Protein 2CY2 (pdb70)

Foldseek 3Di:
DDKDWDDLVQLLLVLCQVLQQCCVQCVPPFDPVLSVPRDSVVRSVVVVVLVPDPPRFKTKMFGADPVGRGFKIWIKGFDPPPPDPLAGIETADIGGRPVCPPVCRRVNRVQVRLQVVLVVPRFKKYKAFPPRCPVVVVCVVVPWQWDAKDWDAHPNDITIITMTMDGSPPDDD

InterPro domains:
  IPR000182 GNAT domain [PF00583] (53-145)
  IPR000182 GNAT domain [PS51186] (2-171)
  IPR016181 Acyl-CoA N-acyltransferase [SSF55729] (2-171)
  IPR050832 Bacterial Acetyltransferase [PTHR43877] (2-145)

Sequence (173 aa):
VRIRRAGLEDLPGVARVLVDTWRATYRGVVPEAFLEGLSYEGQAERWAQRLKTPTWPGRLFVAESESGEVVGFAAFGPDRASGFPGYTAELWAIYVLPTWQRKGLGRALFHEGARLLQAEGYGRLVWVLKENPKGRGFYEHLGGVLLGEREIELGGAKLWEVAYGFDLGGHKW

Solvent-accessible surface area: 9160 Å² total

Secondary structure (DSSP, 8-state):
--EEE--GGGHHHHHHHHHHHHHHHSBTTB-HHHHHH--HHHHHHHHHHHHH-TT---EEEEEE-TTS-EEEEEEEEE--S-S-TT--EEEEEEEE-GGG-SSSHHHHHHHHHHHHHHHTT----EEEETT-HHHHHHHHHTT-EEEEEEEEEETTEEEEEEEEE---SS---

Structure (mmCIF, N/CA/C/O backbone):
data_2CY2
#
_entry.id   2CY2
#
_cell.length_a   65.398
_cell.length_b   65.398
_cell.length_c   124.389
_cell.angle_alpha   90.00
_cell.angle_beta   90.00
_cell.angle_gamma   120.00
#
_symmetry.space_group_name_H-M   'P 31 2 1'
#
loop_
_entity.id
_entity.type
_entity.pdbx_description
1 polymer 'probable acetyltransferase'
2 non-polymer 'ACETYL COENZYME *A'
3 water water
#
loop_
_atom_site.group_PDB
_atom_site.id
_atom_site.type_symbol
_atom_site.label_atom_id
_atom_site.label_alt_id
_atom_site.label_comp_id
_atom_site.label_asym_id
_atom_site.label_entity_id
_atom_site.label_seq_id
_atom_site.pdbx_PDB_ins_code
_atom_site.Cartn_x
_atom_site.Cartn_y
_atom_site.Cartn_z
_atom_site.occupancy
_atom_site.B_iso_or_equiv
_atom_site.auth_seq_id
_atom_site.auth_comp_id
_atom_site.auth_asym_id
_atom_site.auth_atom_id
_atom_site.pdbx_PDB_model_num
ATOM 1 N N . VAL A 1 1 ? 0.687 31.377 57.872 1.00 84.87 1 VAL A N 1
ATOM 2 C CA . VAL A 1 1 ? 1.858 30.805 57.147 1.00 80.80 1 VAL A CA 1
ATOM 3 C C . VAL A 1 1 ? 2.243 31.545 55.843 1.00 80.80 1 VAL A C 1
ATOM 4 O O . VAL A 1 1 ? 3.272 32.236 55.802 1.00 84.11 1 VAL A O 1
ATOM 8 N N . ARG A 1 2 ? 1.433 31.435 54.790 1.00 75.37 2 ARG A N 1
ATOM 9 C CA . ARG A 1 2 ? 1.781 32.104 53.536 1.00 64.07 2 ARG A CA 1
ATOM 10 C C . ARG A 1 2 ? 0.751 33.092 52.956 1.00 60.32 2 ARG A C 1
ATOM 11 O O . ARG A 1 2 ? -0.469 32.982 53.180 1.00 48.45 2 ARG A O 1
ATOM 19 N N . ILE A 1 3 ? 1.276 34.062 52.202 1.00 53.57 3 ILE A N 1
ATOM 20 C CA . ILE A 1 3 ? 0.479 35.114 51.577 1.00 50.24 3 ILE A CA 1
ATOM 21 C C . ILE A 1 3 ? 0.408 34.939 50.057 1.00 49.36 3 ILE A C 1
ATOM 22 O O . ILE A 1 3 ? 1.402 34.596 49.421 1.00 47.83 3 ILE A O 1
ATOM 27 N N . ARG A 1 4 ? -0.779 35.144 49.485 1.00 42.56 4 ARG A N 1
ATOM 28 C CA . ARG A 1 4 ? -0.954 35.021 48.047 1.00 42.47 4 ARG A CA 1
ATOM 29 C C . ARG A 1 4 ? -2.128 35.866 47.560 1.00 46.10 4 ARG A C 1
ATOM 30 O O . ARG A 1 4 ? -2.915 36.355 48.371 1.00 46.68 4 ARG A O 1
ATOM 38 N N . ARG A 1 5 ? -2.242 36.058 46.246 1.00 40.92 5 ARG A N 1
ATOM 39 C CA . ARG A 1 5 ? -3.376 36.818 45.702 1.00 41.61 5 ARG A CA 1
ATOM 40 C C . ARG A 1 5 ? -4.625 35.964 45.878 1.00 41.05 5 ARG A C 1
ATOM 41 O O . ARG A 1 5 ? -4.563 34.733 45.791 1.00 44.44 5 ARG A O 1
ATOM 49 N N . ALA A 1 6 ? -5.764 36.604 46.106 1.00 38.72 6 ALA A N 1
ATOM 50 C CA . ALA A 1 6 ? -7.015 35.880 46.305 1.00 38.58 6 ALA A CA 1
ATOM 51 C C . ALA A 1 6 ? -7.627 35.386 45.009 1.00 47.61 6 ALA A C 1
ATOM 52 O O . ALA A 1 6 ? -7.382 35.955 43.951 1.00 48.34 6 ALA A O 1
ATOM 54 N N . GLY A 1 7 ? -8.425 34.323 45.099 1.00 46.90 7 GLY A N 1
ATOM 55 C CA . GLY A 1 7 ? -9.124 33.802 43.934 1.00 44.53 7 GLY A CA 1
ATOM 56 C C . GLY A 1 7 ? -10.593 33.878 44.325 1.00 49.92 7 GLY A C 1
ATOM 57 O O . GLY A 1 7 ? -10.906 34.209 45.476 1.00 47.51 7 GLY A O 1
ATOM 58 N N . LEU A 1 8 ? -11.499 33.573 43.405 1.00 45.15 8 LEU A N 1
ATOM 59 C CA . LEU A 1 8 ? -12.929 33.612 43.714 1.00 47.15 8 LEU A CA 1
ATOM 60 C C . LEU A 1 8 ? -13.350 32.577 44.769 1.00 46.81 8 LEU A C 1
ATOM 61 O O . LEU A 1 8 ? -14.308 32.790 45.501 1.00 45.48 8 LEU A O 1
ATOM 66 N N . GLU A 1 9 ? -12.642 31.455 44.836 1.00 50.25 9 GLU A N 1
ATOM 67 C CA . GLU A 1 9 ? -12.986 30.415 45.803 1.00 52.62 9 GLU A CA 1
ATOM 68 C C . GLU A 1 9 ? -12.633 30.853 47.208 1.00 51.09 9 GLU A C 1
ATOM 69 O O . GLU A 1 9 ? -13.211 30.345 48.160 1.00 49.80 9 GLU A O 1
ATOM 75 N N . ASP A 1 10 ? -11.674 31.777 47.330 1.00 43.95 10 ASP A N 1
ATOM 76 C CA . ASP A 1 10 ? -11.248 32.298 48.631 1.00 44.60 10 ASP A CA 1
ATOM 77 C C . ASP A 1 10 ? -12.231 33.295 49.233 1.00 43.14 10 ASP A C 1
ATOM 78 O O . ASP A 1 10 ? -12.196 33.532 50.435 1.00 45.51 10 ASP A O 1
ATOM 83 N N . LEU A 1 11 ? -13.111 33.879 48.424 1.00 41.20 11 LEU A N 1
ATOM 84 C CA . LEU A 1 11 ? -14.011 34.919 48.944 1.00 41.12 11 LEU A CA 1
ATOM 85 C C . LEU A 1 11 ? -14.944 34.609 50.110 1.00 43.24 11 LEU A C 1
ATOM 86 O O . LEU A 1 11 ? -15.108 35.452 51.005 1.00 44.94 11 LEU A O 1
ATOM 91 N N . PRO A 1 12 ? -15.608 33.433 50.111 1.00 43.84 12 PRO A N 1
ATOM 92 C CA . PRO A 1 12 ? -16.482 33.146 51.262 1.00 39.84 12 PRO A CA 1
ATOM 93 C C . PRO A 1 12 ? -15.639 33.233 52.562 1.00 38.99 12 PRO A C 1
ATOM 94 O O . PRO A 1 12 ? -16.095 33.766 53.576 1.00 38.35 12 PRO A O 1
ATOM 98 N N . GLY A 1 13 ? -14.410 32.709 52.506 1.00 34.19 13 GLY A N 1
ATOM 99 C CA . GLY A 1 13 ? -13.519 32.751 53.653 1.00 37.67 13 GLY A CA 1
ATOM 100 C C . GLY A 1 13 ? -13.090 34.176 53.963 1.00 40.69 13 GLY A C 1
ATOM 101 O O . GLY A 1 13 ? -12.994 34.545 55.137 1.00 41.36 13 GLY A O 1
ATOM 102 N N . VAL A 1 14 ? -12.834 34.970 52.915 1.00 37.92 14 VAL A N 1
ATOM 103 C CA . VAL A 1 14 ? -12.456 36.371 53.068 1.00 36.32 14 VAL A CA 1
ATOM 104 C C . VAL A 1 14 ? -13.609 37.098 53.760 1.00 37.80 14 VAL A C 1
ATOM 105 O O . VAL A 1 14 ? -13.397 37.905 54.679 1.00 36.76 14 VAL A O 1
ATOM 109 N N . ALA A 1 15 ? -14.836 36.805 53.332 1.00 36.87 15 ALA A N 1
ATOM 110 C CA . ALA A 1 15 ? -15.996 37.455 53.936 1.00 35.18 15 ALA A CA 1
ATOM 111 C C . ALA A 1 15 ? -16.126 37.110 55.418 1.00 37.98 15 ALA A C 1
ATOM 112 O O . ALA A 1 15 ? -16.509 37.974 56.220 1.00 36.26 15 ALA A O 1
ATOM 114 N N . ARG A 1 16 ? -15.795 35.872 55.813 1.00 31.76 16 ARG A N 1
ATOM 115 C CA . ARG A 1 16 ? -15.921 35.533 57.231 1.00 32.95 16 ARG A CA 1
ATOM 116 C C . ARG A 1 16 ? -14.838 36.248 58.049 1.00 34.10 16 ARG A C 1
ATOM 117 O O . ARG A 1 16 ? -15.103 36.759 59.155 1.00 32.34 16 ARG A O 1
ATOM 125 N N . VAL A 1 17 ? -13.623 36.289 57.504 1.00 33.78 17 VAL A N 1
ATOM 126 C CA . VAL A 1 17 ? -12.512 36.958 58.212 1.00 36.97 17 VAL A CA 1
ATOM 127 C C . VAL A 1 17 ? -12.946 38.415 58.433 1.00 35.06 17 VAL A C 1
ATOM 128 O O . VAL A 1 17 ? -12.818 38.972 59.538 1.00 38.56 17 VAL A O 1
ATOM 132 N N . LEU A 1 18 ? -13.479 39.025 57.381 1.00 36.81 18 LEU A N 1
ATOM 133 C CA . LEU A 1 18 ? -13.925 40.409 57.460 1.00 39.31 18 LEU A CA 1
ATOM 134 C C . LEU A 1 18 ? -15.001 40.616 58.538 1.00 40.00 18 LEU A C 1
ATOM 135 O O . LEU A 1 18 ? -14.828 41.400 59.496 1.00 34.55 18 LEU A O 1
ATOM 140 N N . VAL A 1 19 ? -16.122 39.909 58.391 1.00 36.59 19 VAL A N 1
ATOM 141 C CA . VAL A 1 19 ? -17.200 40.105 59.340 1.00 36.41 19 VAL A CA 1
ATOM 142 C C . VAL A 1 19 ? -16.789 39.733 60.772 1.00 33.87 19 VAL A C 1
ATOM 143 O O . VAL A 1 19 ? -17.051 40.485 61.716 1.00 32.27 19 VAL A O 1
ATOM 147 N N . ASP A 1 20 ? -16.132 38.585 60.946 1.00 35.55 20 ASP A N 1
ATOM 148 C CA . ASP A 1 20 ? -15.791 38.193 62.296 1.00 35.48 20 ASP A CA 1
ATOM 149 C C . ASP A 1 20 ? -14.804 39.154 62.943 1.00 38.05 20 ASP A C 1
ATOM 150 O O . ASP A 1 20 ? -14.932 39.467 64.130 1.00 38.42 20 ASP A O 1
ATOM 155 N N . THR A 1 21 ? -13.831 39.642 62.177 1.00 36.78 21 THR A N 1
ATOM 156 C CA . THR A 1 21 ? -12.843 40.544 62.784 1.00 36.57 21 THR A CA 1
ATOM 157 C C . THR A 1 21 ? -13.457 41.917 63.049 1.00 36.32 21 THR A C 1
ATOM 158 O O . THR A 1 21 ? -13.128 42.566 64.051 1.00 39.03 21 THR A O 1
ATOM 162 N N . TRP A 1 22 ? -14.358 42.368 62.177 1.00 39.92 22 TRP A N 1
ATOM 163 C CA . TRP A 1 22 ? -15.051 43.652 62.400 1.00 37.63 22 TRP A CA 1
ATOM 164 C C . TRP A 1 22 ? -15.797 43.567 63.749 1.00 42.23 22 TRP A C 1
ATOM 165 O O . TRP A 1 22 ? -15.745 44.475 64.617 1.00 38.25 22 TRP A O 1
ATOM 176 N N . ARG A 1 23 ? -16.507 42.456 63.911 1.00 39.56 23 ARG A N 1
ATOM 177 C CA . ARG A 1 23 ? -17.292 42.219 65.118 1.00 41.89 23 ARG A CA 1
ATOM 178 C C . ARG A 1 23 ? -16.416 42.136 66.354 1.00 42.83 23 ARG A C 1
ATOM 179 O O . ARG A 1 23 ? -16.782 42.643 67.415 1.00 42.88 23 ARG A O 1
ATOM 187 N N . ALA A 1 24 ? -15.265 41.481 66.236 1.00 37.54 24 ALA A N 1
ATOM 188 C CA . ALA A 1 24 ? -14.397 41.374 67.387 1.00 39.72 24 ALA A CA 1
ATOM 189 C C . ALA A 1 24 ? -13.681 42.701 67.667 1.00 40.77 24 ALA A C 1
ATOM 190 O O . ALA A 1 24 ? -13.510 43.083 68.818 1.00 45.47 24 ALA A O 1
ATOM 192 N N . THR A 1 25 ? -13.279 43.415 66.624 1.00 41.01 25 THR A N 1
ATOM 193 C CA . THR A 1 25 ? -12.520 44.645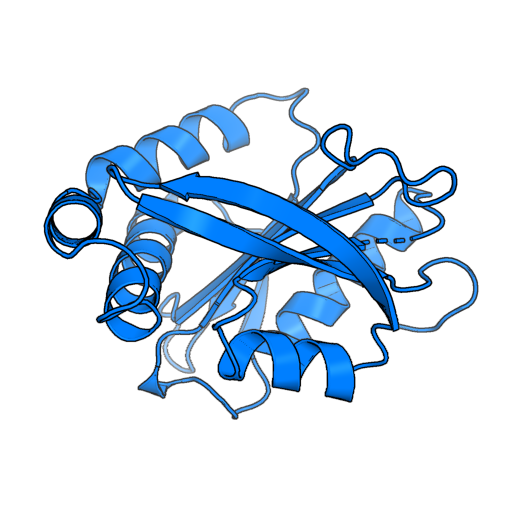 66.834 1.00 41.86 25 THR A CA 1
ATOM 194 C C . THR A 1 25 ? -13.320 45.877 67.186 1.00 44.96 25 THR A C 1
ATOM 195 O O . THR A 1 25 ? -12.867 46.678 67.998 1.00 43.39 25 THR A O 1
ATOM 199 N N . TYR A 1 26 ? -14.497 46.040 66.589 1.00 43.04 26 TYR A N 1
ATOM 200 C CA . TYR A 1 26 ? -15.247 47.261 66.824 1.00 46.97 26 TYR A CA 1
ATOM 201 C C . TYR A 1 26 ? -16.341 47.245 67.877 1.00 45.55 26 TYR A C 1
ATOM 202 O O . TYR A 1 26 ? -17.155 48.162 67.944 1.00 42.57 26 TYR A O 1
ATOM 211 N N . ARG A 1 27 ? -16.353 46.199 68.691 1.00 48.83 27 ARG A N 1
ATOM 212 C CA . ARG A 1 27 ? -17.321 46.090 69.774 1.00 57.19 27 ARG A CA 1
ATOM 213 C C . ARG A 1 27 ? -17.308 47.375 70.591 1.00 54.69 27 ARG A C 1
ATOM 214 O O . ARG A 1 27 ? -16.259 47.808 71.057 1.00 53.21 27 ARG A O 1
ATOM 222 N N . GLY A 1 28 ? -18.473 47.980 70.764 1.00 56.17 28 GLY A N 1
ATOM 223 C CA . GLY A 1 28 ? -18.557 49.187 71.558 1.00 55.45 28 GLY A CA 1
ATOM 224 C C . GLY A 1 28 ? -17.968 50.428 70.940 1.00 56.05 28 GLY A C 1
ATOM 225 O O . GLY A 1 28 ? -17.771 51.428 71.626 1.00 60.36 28 GLY A O 1
ATOM 226 N N . VAL A 1 29 ? -17.672 50.378 69.652 1.00 53.86 29 VAL A N 1
ATOM 227 C CA . VAL A 1 29 ? -17.126 51.540 68.958 1.00 53.16 29 VAL A CA 1
ATOM 228 C C . VAL A 1 29 ? -18.084 51.809 67.797 1.00 53.28 29 VAL A C 1
ATOM 229 O O . VAL A 1 29 ? -18.505 52.937 67.548 1.00 55.42 29 VAL A O 1
ATOM 233 N N . VAL A 1 30 ? -18.413 50.744 67.086 1.00 50.50 30 VAL A N 1
ATOM 234 C CA . VAL A 1 30 ? -19.338 50.801 65.968 1.00 51.84 30 VAL A CA 1
ATOM 235 C C . VAL A 1 30 ? -20.628 50.203 66.556 1.00 54.65 30 VAL A C 1
ATOM 236 O O . VAL A 1 30 ? -20.581 49.235 67.319 1.00 52.91 30 VAL A O 1
ATOM 240 N N . PRO A 1 31 ? -21.788 50.785 66.232 1.00 57.49 31 PRO A N 1
ATOM 241 C CA . PRO A 1 31 ? -23.075 50.291 66.745 1.00 58.43 31 PRO A CA 1
ATOM 242 C C . PRO A 1 31 ? -23.280 48.782 66.604 1.00 58.39 31 PRO A C 1
ATOM 243 O O . PRO A 1 31 ? -22.982 48.204 65.551 1.00 57.66 31 PRO A O 1
ATOM 247 N N . GLU A 1 32 ? -23.782 48.148 67.666 1.00 58.89 32 GLU A N 1
ATOM 248 C CA . GLU A 1 32 ? -24.038 46.703 67.654 1.00 65.28 32 GLU A CA 1
ATOM 249 C C . GLU A 1 32 ? -24.965 46.336 66.501 1.00 65.43 32 GLU A C 1
ATOM 250 O O . GLU A 1 32 ? -24.771 45.320 65.831 1.00 63.07 32 GLU A O 1
ATOM 256 N N . ALA A 1 33 ? -25.988 47.165 66.295 1.00 67.18 33 ALA A N 1
ATOM 257 C CA . ALA A 1 33 ? -26.949 46.960 65.221 1.00 66.45 33 ALA A CA 1
ATOM 258 C C . ALA A 1 33 ? -26.188 46.748 63.910 1.00 66.29 33 ALA A C 1
ATOM 259 O O . ALA A 1 33 ? -26.357 45.720 63.232 1.00 62.55 33 ALA A O 1
ATOM 261 N N . PHE A 1 34 ? -25.344 47.725 63.572 1.00 63.43 34 PHE A N 1
ATOM 262 C CA . PHE A 1 34 ? -24.547 47.672 62.356 1.00 58.59 34 PHE A CA 1
ATOM 263 C C . PHE A 1 34 ? -23.695 46.401 62.300 1.00 56.38 34 PHE A C 1
ATOM 264 O O . PHE A 1 34 ? -23.685 45.695 61.290 1.00 54.21 34 PHE A O 1
ATOM 272 N N . LEU A 1 35 ? -22.987 46.099 63.382 1.00 53.09 35 LEU A N 1
ATOM 273 C CA . LEU A 1 35 ? -22.143 44.910 63.396 1.00 58.04 35 LEU A CA 1
ATOM 274 C C . LEU A 1 35 ? -22.944 43.625 63.205 1.00 59.07 35 LEU A C 1
ATOM 275 O O . LEU A 1 35 ? -22.494 42.700 62.513 1.00 58.47 35 LEU A O 1
ATOM 280 N N . GLU A 1 36 ? -24.120 43.558 63.828 1.00 63.52 36 GLU A N 1
ATOM 281 C CA . GLU A 1 36 ? -24.972 42.374 63.695 1.00 65.57 36 GLU A CA 1
ATOM 282 C C . GLU A 1 36 ? -25.450 42.298 62.245 1.00 63.21 36 GLU A C 1
ATOM 283 O O . GLU A 1 36 ? -25.619 41.208 61.695 1.00 63.25 36 GLU A O 1
ATOM 289 N N . GLY A 1 37 ? -25.636 43.467 61.632 1.00 62.38 37 GLY A N 1
ATOM 290 C CA . GLY A 1 37 ? -26.086 43.542 60.253 1.00 63.16 37 GLY A CA 1
ATOM 291 C C . GLY A 1 37 ? -25.145 43.001 59.180 1.00 68.87 37 GLY A C 1
ATOM 292 O O . GLY A 1 37 ? -25.602 42.461 58.167 1.00 67.64 37 GLY A O 1
ATOM 293 N N . LEU A 1 38 ? -23.834 43.141 59.374 1.00 67.11 38 LEU A N 1
ATOM 294 C CA . LEU A 1 38 ? -22.871 42.656 58.383 1.00 61.25 38 LEU A CA 1
ATOM 295 C C . LEU A 1 38 ? -23.307 41.278 57.903 1.00 59.63 38 LEU A C 1
ATOM 296 O O . LEU A 1 38 ? -23.842 40.492 58.693 1.00 57.74 38 LEU A O 1
ATOM 301 N N . SER A 1 39 ? -23.083 40.995 56.616 1.00 53.85 39 SER A N 1
ATOM 302 C CA . SER A 1 39 ? -23.465 39.712 56.019 1.00 49.10 39 SER A CA 1
ATOM 303 C C . SER A 1 39 ? -22.318 38.946 55.358 1.00 48.55 39 SER A C 1
ATOM 304 O O . SER A 1 39 ? -21.606 39.514 54.531 1.00 45.02 39 SER A O 1
ATOM 307 N N . TYR A 1 40 ? -22.155 37.656 55.687 1.00 45.08 40 TYR A N 1
ATOM 308 C CA . TYR A 1 40 ? -21.082 36.869 55.075 1.00 48.34 40 TYR A CA 1
ATOM 309 C C . TYR A 1 40 ? -21.322 36.823 53.566 1.00 53.14 40 TYR A C 1
ATOM 310 O O . TYR A 1 40 ? -20.396 37.008 52.766 1.00 47.05 40 TYR A O 1
ATOM 319 N N . GLU A 1 41 ? -22.575 36.551 53.190 1.00 54.78 41 GLU A N 1
ATOM 320 C CA . GLU A 1 41 ? -22.963 36.445 51.783 1.00 55.67 41 GLU A CA 1
ATOM 321 C C . GLU A 1 41 ? -22.879 37.763 51.061 1.00 45.84 41 GLU A C 1
ATOM 322 O O . GLU A 1 41 ? -22.359 37.839 49.945 1.00 48.99 41 GLU A O 1
ATOM 328 N N . GLY A 1 42 ? -23.409 38.799 51.686 1.00 43.08 42 GLY A N 1
ATOM 329 C CA . GLY A 1 42 ? -23.339 40.106 51.061 1.00 44.19 42 GLY A CA 1
ATOM 330 C C . GLY A 1 42 ? -21.887 40.468 50.764 1.00 49.40 42 GLY A C 1
ATOM 331 O O . GLY A 1 42 ? -21.526 40.808 49.623 1.00 46.69 42 GLY A O 1
ATOM 332 N N . GLN A 1 43 ? -21.040 40.364 51.788 1.00 48.15 43 GLN A N 1
ATOM 333 C CA . GLN A 1 43 ? -19.630 40.690 51.628 1.00 47.26 43 GLN A CA 1
ATOM 334 C C . GLN A 1 43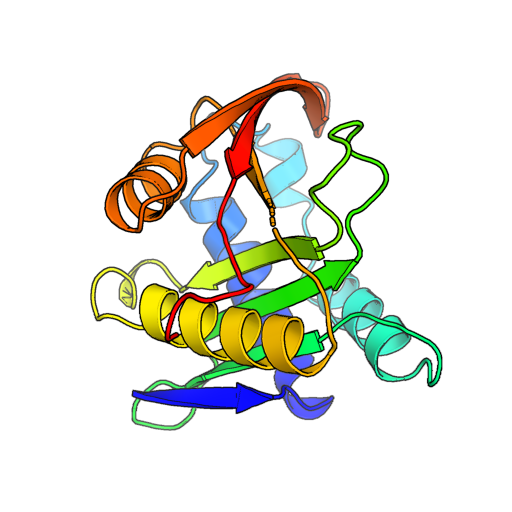 ? -18.954 39.867 50.544 1.00 48.08 43 GLN A C 1
ATOM 335 O O . GLN A 1 43 ? -18.219 40.404 49.702 1.00 48.29 43 GLN A O 1
ATOM 341 N N . ALA A 1 44 ? -19.198 38.563 50.544 1.00 45.19 44 ALA A N 1
ATOM 342 C CA . ALA A 1 44 ? -18.565 37.723 49.550 1.00 44.94 44 ALA A CA 1
ATOM 343 C C . ALA A 1 44 ? -18.982 38.125 48.137 1.00 52.49 44 ALA A C 1
ATOM 344 O O . ALA A 1 44 ? -18.166 38.088 47.214 1.00 53.71 44 ALA A O 1
ATOM 346 N N . GLU A 1 45 ? -20.242 38.513 47.968 1.00 51.44 45 GLU A N 1
ATOM 347 C CA . GLU A 1 45 ? -20.717 38.908 46.646 1.00 56.85 45 GLU A CA 1
ATOM 348 C C . GLU A 1 45 ? -20.083 40.224 46.169 1.00 54.53 45 GLU A C 1
ATOM 349 O O . GLU A 1 45 ? -19.691 40.350 44.998 1.00 54.61 45 GLU A O 1
ATOM 355 N N . ARG A 1 46 ? -19.972 41.197 47.069 1.00 51.20 46 ARG A N 1
ATOM 356 C CA . ARG A 1 46 ? -19.378 42.482 46.714 1.00 51.15 46 ARG A CA 1
ATOM 357 C C . ARG A 1 46 ? -17.941 42.306 46.225 1.00 46.27 46 ARG A C 1
ATOM 358 O O . ARG A 1 46 ? -17.550 42.841 45.198 1.00 46.11 46 ARG A O 1
ATOM 366 N N . TRP A 1 47 ? -17.149 41.543 46.952 1.00 41.89 47 TRP A N 1
ATOM 367 C CA . TRP A 1 47 ? -15.775 41.331 46.523 1.00 43.78 47 TRP A CA 1
ATOM 368 C C . TRP A 1 47 ? -15.755 40.580 45.204 1.00 46.92 47 TRP A C 1
ATOM 369 O O . TRP A 1 47 ? -14.928 40.873 44.328 1.00 47.05 47 TRP A O 1
ATOM 380 N N . ALA A 1 48 ? -16.674 39.624 45.058 1.00 45.14 48 ALA A N 1
ATOM 381 C CA . ALA A 1 48 ? -16.770 38.812 43.835 1.00 44.80 48 ALA A CA 1
ATOM 382 C C . ALA A 1 48 ? -17.030 39.666 42.595 1.00 37.81 48 ALA A C 1
ATOM 383 O O . ALA A 1 48 ? -16.417 39.469 41.542 1.00 41.25 48 ALA A O 1
ATOM 385 N N . GLN A 1 49 ? -17.939 40.617 42.707 1.00 43.53 49 GLN A N 1
ATOM 386 C CA . GLN A 1 49 ? -18.210 41.464 41.555 1.00 47.21 49 GLN A CA 1
ATOM 387 C C . GLN A 1 49 ? -16.906 42.193 41.169 1.00 45.52 49 GLN A C 1
ATOM 388 O O . GLN A 1 49 ? -16.532 42.240 39.993 1.00 45.63 49 GLN A O 1
ATOM 394 N N . ARG A 1 50 ? -16.206 42.741 42.168 1.00 45.39 50 ARG A N 1
ATOM 395 C CA . ARG A 1 50 ? -14.952 43.472 41.941 1.00 43.81 50 ARG A CA 1
ATOM 396 C C . ARG A 1 50 ? -13.897 42.592 41.279 1.00 41.29 50 ARG A C 1
ATOM 397 O O . ARG A 1 50 ? -13.285 42.979 40.276 1.00 36.75 50 ARG A O 1
ATOM 405 N N . LEU A 1 51 ? -13.695 41.399 41.829 1.00 39.47 51 LEU A N 1
ATOM 406 C CA . LEU A 1 51 ? -12.684 40.500 41.275 1.00 45.00 51 LEU A CA 1
ATOM 407 C C . LEU A 1 51 ? -12.961 40.152 39.815 1.00 47.71 51 LEU A C 1
ATOM 408 O O . LEU A 1 51 ? -12.034 39.944 39.018 1.00 46.23 51 LEU A O 1
ATOM 413 N N . LYS A 1 52 ? -14.245 40.087 39.480 1.00 47.41 52 LYS A N 1
ATOM 414 C CA . LYS A 1 52 ? -14.677 39.719 38.137 1.00 50.53 52 LYS A CA 1
ATOM 415 C C . LYS A 1 52 ? -14.626 40.871 37.146 1.00 52.11 52 LYS A C 1
ATOM 416 O O . LYS A 1 52 ? -14.779 40.657 35.950 1.00 55.72 52 LYS A O 1
ATOM 422 N N . THR A 1 53 ? -14.441 42.090 37.650 1.00 51.05 53 THR A N 1
ATOM 423 C CA . THR A 1 53 ? -14.361 43.283 36.806 1.00 45.53 53 THR A CA 1
ATOM 424 C C . THR A 1 53 ? -12.912 43.489 36.360 1.00 45.80 53 THR A C 1
ATOM 425 O O . THR A 1 53 ? -12.044 43.877 37.152 1.00 42.80 53 THR A O 1
ATOM 429 N N . PRO A 1 54 ? -12.633 43.228 35.075 1.00 47.88 54 PRO A N 1
ATOM 430 C CA . PRO A 1 54 ? -11.312 43.340 34.435 1.00 44.29 54 PRO A CA 1
ATOM 431 C C . PRO A 1 54 ? -10.615 44.687 34.634 1.00 42.81 54 PRO A C 1
ATOM 432 O O . PRO A 1 54 ? -9.398 44.745 34.770 1.00 44.92 54 PRO A O 1
ATOM 436 N N . THR A 1 55 ? -11.384 45.767 34.657 1.00 40.13 55 THR A N 1
ATOM 437 C CA . THR A 1 55 ? -10.793 47.075 34.836 1.00 43.41 55 THR A CA 1
ATOM 438 C C . THR A 1 55 ? -10.686 47.527 36.304 1.00 41.99 55 THR A C 1
ATOM 439 O O . THR A 1 55 ? -10.284 48.668 36.550 1.00 40.94 55 THR A O 1
ATOM 443 N N . TRP A 1 56 ? -11.060 46.668 37.257 1.00 34.58 56 TRP A N 1
ATOM 444 C CA . TRP A 1 56 ? -10.997 47.008 38.695 1.00 40.83 56 TRP A CA 1
ATOM 445 C C . TRP A 1 56 ? -9.543 47.156 39.124 1.00 38.53 56 TRP A C 1
ATOM 446 O O . TRP A 1 56 ? -8.762 46.216 39.002 1.00 34.54 56 TRP A O 1
ATOM 457 N N . PRO A 1 57 ? -9.172 48.332 39.645 1.00 38.18 57 PRO A N 1
ATOM 458 C CA . PRO A 1 57 ? -7.769 48.534 40.063 1.00 38.71 57 PRO A CA 1
ATOM 459 C C . PRO A 1 57 ? -7.391 47.969 41.442 1.00 37.67 57 PRO A C 1
ATOM 460 O O . PRO A 1 57 ? -6.257 48.129 41.868 1.00 37.47 57 PRO A O 1
ATOM 464 N N . GLY A 1 58 ? -8.343 47.327 42.132 1.00 37.03 58 GLY A N 1
ATOM 465 C CA . GLY A 1 58 ? -8.069 46.748 43.436 1.00 33.29 58 GLY A CA 1
ATOM 466 C C . GLY A 1 58 ? -7.204 45.500 43.325 1.00 41.22 58 GLY A C 1
ATOM 467 O O . GLY A 1 58 ? -7.197 44.834 42.280 1.00 36.96 58 GLY A O 1
ATOM 468 N N . ARG A 1 59 ? -6.460 45.195 44.394 1.00 38.65 59 ARG A N 1
ATOM 469 C CA . ARG A 1 59 ? -5.590 44.013 44.450 1.00 38.34 59 ARG A CA 1
ATOM 470 C C . ARG A 1 59 ? -5.883 43.306 45.774 1.00 38.70 59 ARG A C 1
ATOM 471 O O . ARG A 1 59 ? -5.798 43.914 46.849 1.00 33.94 59 ARG A O 1
ATOM 479 N N . LEU A 1 60 ? -6.212 42.017 45.689 1.00 38.93 60 LEU A N 1
ATOM 480 C CA . LEU A 1 60 ? -6.578 41.208 46.856 1.00 41.55 60 LEU A CA 1
ATOM 481 C C . LEU A 1 60 ? -5.575 40.142 47.253 1.00 37.48 60 LEU A C 1
ATOM 482 O O . LEU A 1 60 ? -5.075 39.382 46.417 1.00 43.09 60 LEU A O 1
ATOM 487 N N . PHE A 1 61 ? -5.313 40.073 48.546 1.00 38.44 61 PHE A N 1
ATOM 488 C CA . PHE A 1 61 ? -4.393 39.097 49.092 1.00 37.17 61 PHE A CA 1
ATOM 489 C C . PHE A 1 61 ? -5.058 38.355 50.265 1.00 41.43 61 PHE A C 1
ATOM 490 O O . PHE A 1 61 ? -5.941 38.908 50.953 1.00 32.01 61 PHE A O 1
ATOM 498 N N . VAL A 1 62 ? -4.665 37.095 50.472 1.00 36.91 62 VAL A N 1
ATOM 499 C CA . VAL A 1 62 ? -5.164 36.338 51.622 1.00 35.55 62 VAL A CA 1
ATOM 500 C C . VAL A 1 62 ? -3.964 35.738 52.294 1.00 38.21 62 VAL A C 1
ATOM 501 O O . VAL A 1 62 ? -2.904 35.574 51.668 1.00 33.62 62 VAL A O 1
ATOM 505 N N . ALA A 1 63 ? -4.122 35.478 53.591 1.00 39.62 63 ALA A N 1
ATOM 506 C CA . ALA A 1 63 ? -3.093 34.843 54.396 1.00 39.42 63 ALA A CA 1
ATOM 507 C C . ALA A 1 63 ? -3.681 33.483 54.789 1.00 38.57 63 ALA A C 1
ATOM 508 O O . ALA A 1 63 ? -4.830 33.392 55.247 1.00 34.22 63 ALA A O 1
ATOM 510 N N . GLU A 1 64 ? -2.888 32.437 54.598 1.00 39.52 64 GLU A N 1
ATOM 511 C CA . GLU A 1 64 ? -3.301 31.075 54.934 1.00 43.44 64 GLU A CA 1
ATOM 512 C C . GLU A 1 64 ? -2.800 30.587 56.287 1.00 43.37 64 GLU A C 1
ATOM 513 O O . GLU A 1 64 ? -1.708 30.958 56.737 1.00 44.50 64 GLU A O 1
ATOM 519 N N . SER A 1 65 ? -3.591 29.740 56.936 1.00 39.81 65 SER A N 1
ATOM 520 C CA . SER A 1 65 ? -3.128 29.132 58.172 1.00 36.77 65 SER A CA 1
ATOM 521 C C . SER A 1 65 ? -2.225 27.994 57.668 1.00 39.43 65 SER A C 1
ATOM 522 O O . SER A 1 65 ? -2.092 27.754 56.443 1.00 37.11 65 SER A O 1
ATOM 525 N N . GLU A 1 66 ? -1.630 27.270 58.606 1.00 42.33 66 GLU A N 1
ATOM 526 C CA . GLU A 1 66 ? -0.760 26.160 58.240 1.00 46.48 66 GLU A CA 1
ATOM 527 C C . GLU A 1 66 ? -1.506 25.130 57.379 1.00 47.95 66 GLU A C 1
ATOM 528 O O . GLU A 1 66 ? -0.953 24.635 56.403 1.00 46.42 66 GLU A O 1
ATOM 534 N N . SER A 1 67 ? -2.764 24.829 57.724 1.00 42.54 67 SER A N 1
ATOM 535 C CA . SER A 1 67 ? -3.550 23.852 56.964 1.00 43.50 67 SER A CA 1
ATOM 536 C C . SER A 1 67 ? -4.173 24.418 55.672 1.00 44.02 67 SER A C 1
ATOM 537 O O . SER A 1 67 ? -4.719 23.653 54.863 1.00 42.04 67 SER A O 1
ATOM 540 N N . GLY A 1 68 ? -4.126 25.743 55.482 1.00 39.97 68 GLY A N 1
ATOM 541 C CA . GLY A 1 68 ? -4.665 26.317 54.257 1.00 36.51 68 GLY A CA 1
ATOM 542 C C . GLY A 1 68 ? -5.931 27.158 54.369 1.00 40.94 68 GLY A C 1
ATOM 543 O O . GLY A 1 68 ? -6.425 27.673 53.364 1.00 41.17 68 GLY A O 1
ATOM 544 N N . GLU A 1 69 ? -6.481 27.295 55.569 1.00 37.01 69 GLU A N 1
ATOM 545 C CA . GLU A 1 69 ? -7.674 28.106 55.746 1.00 35.46 69 GLU A CA 1
ATOM 546 C C . GLU A 1 69 ? -7.256 29.574 55.536 1.00 36.90 69 GLU A C 1
ATOM 547 O O . GLU A 1 69 ? -6.094 29.952 55.784 1.00 35.25 69 GLU A O 1
ATOM 553 N N . VAL A 1 70 ? -8.213 30.381 55.093 1.00 35.28 70 VAL A N 1
ATOM 554 C CA . VAL A 1 70 ? -8.013 31.811 54.893 1.00 35.92 70 VAL A CA 1
ATOM 555 C C . VAL A 1 70 ? -8.268 32.409 56.256 1.00 33.45 70 VAL A C 1
ATOM 556 O O . VAL A 1 70 ? -9.411 32.407 56.737 1.00 37.50 70 VAL A O 1
ATOM 560 N N . VAL A 1 71 ? -7.228 32.945 56.885 1.00 35.76 71 VAL A N 1
ATOM 561 C CA . VAL A 1 71 ? -7.407 33.534 58.215 1.00 35.73 71 VAL A CA 1
ATOM 562 C C . VAL A 1 71 ? -7.039 35.032 58.253 1.00 38.42 71 VAL A C 1
ATOM 563 O O . VAL A 1 71 ? -7.052 35.673 59.317 1.00 38.06 71 VAL A O 1
ATOM 567 N N . GLY A 1 72 ? -6.708 35.568 57.074 1.00 37.81 72 GLY A N 1
ATOM 568 C CA . GLY A 1 72 ? -6.379 36.973 56.947 1.00 31.84 72 GLY A CA 1
ATOM 569 C C . GLY A 1 72 ? -6.524 37.469 55.509 1.00 32.34 72 GLY A C 1
ATOM 570 O O . GLY A 1 72 ? -6.459 36.711 54.547 1.00 34.14 72 GLY A O 1
ATOM 571 N N . PHE A 1 73 ? -6.751 38.758 55.334 1.00 35.34 73 PHE A N 1
ATOM 572 C CA . PHE A 1 73 ? -6.817 39.267 53.972 1.00 36.09 73 PHE A CA 1
ATOM 573 C C . PHE A 1 73 ? -6.516 40.758 53.950 1.00 31.87 73 PHE A C 1
ATOM 574 O O . PHE A 1 73 ? -6.631 41.443 54.968 1.00 36.86 73 PHE A O 1
ATOM 582 N N . ALA A 1 74 ? -6.142 41.243 52.770 1.00 33.68 74 ALA A N 1
ATOM 583 C CA . ALA A 1 74 ? -5.840 42.646 52.594 1.00 34.26 74 ALA A CA 1
ATOM 584 C C . ALA A 1 74 ? -6.152 43.055 51.153 1.00 35.52 74 ALA A C 1
ATOM 585 O O . ALA A 1 74 ? -5.853 42.322 50.200 1.00 35.54 74 ALA A O 1
ATOM 587 N N . ALA A 1 75 ? -6.749 44.236 51.021 1.00 30.29 75 ALA A N 1
ATOM 588 C CA . ALA A 1 75 ? -7.116 44.816 49.741 1.00 35.21 75 ALA A CA 1
ATOM 589 C C . ALA A 1 75 ? -6.358 46.159 49.575 1.00 32.09 75 ALA A C 1
ATOM 590 O O . ALA A 1 75 ? -6.371 46.985 50.477 1.00 32.35 75 ALA A O 1
ATOM 592 N N . PHE A 1 76 ? -5.763 46.368 48.409 1.00 31.56 76 PHE A N 1
ATOM 593 C CA . PHE A 1 76 ? -4.998 47.578 48.099 1.00 35.51 76 PHE A CA 1
ATOM 594 C C . PHE A 1 76 ? -5.495 48.161 46.778 1.00 36.63 76 PHE A C 1
ATOM 595 O O . PHE A 1 76 ? -5.911 47.408 45.866 1.00 33.70 76 PHE A O 1
ATOM 603 N N . GLY A 1 77 ? -5.425 49.490 46.657 1.00 32.34 77 GLY A N 1
ATOM 604 C CA . GLY A 1 77 ? -5.855 50.108 45.415 1.00 32.89 77 GLY A CA 1
ATOM 605 C C . GLY A 1 77 ? -5.543 51.584 45.344 1.00 35.92 77 GLY A C 1
ATOM 606 O O . GLY A 1 77 ? -4.825 52.125 46.209 1.00 34.57 77 GLY A O 1
ATOM 607 N N . PRO A 1 78 ? -6.049 52.265 44.302 1.00 33.08 78 PRO A N 1
ATOM 608 C CA . PRO A 1 78 ? -5.744 53.702 44.250 1.00 33.66 78 PRO A CA 1
ATOM 609 C C . PRO A 1 78 ? -6.479 54.380 45.388 1.00 33.69 78 PRO A C 1
ATOM 610 O O . PRO A 1 78 ? -7.472 53.863 45.909 1.00 29.53 78 PRO A O 1
ATOM 614 N N . ASP A 1 79 ? -5.958 55.522 45.812 1.00 32.43 79 ASP A N 1
ATOM 615 C CA . ASP A 1 79 ? -6.572 56.248 46.896 1.00 28.39 79 ASP A CA 1
ATOM 616 C C . ASP A 1 79 ? -8.018 56.603 46.508 1.00 33.65 79 ASP A C 1
ATOM 617 O O . ASP A 1 79 ? -8.316 56.840 45.318 1.00 31.72 79 ASP A O 1
ATOM 622 N N . ARG A 1 80 ? -8.910 56.644 47.490 1.00 31.42 80 ARG A N 1
ATOM 623 C CA . ARG A 1 80 ? -10.314 56.980 47.218 1.00 35.61 80 ARG A CA 1
ATOM 624 C C . ARG A 1 80 ? -10.614 58.443 47.564 1.00 35.68 80 ARG A C 1
ATOM 625 O O . ARG A 1 80 ? -11.367 58.767 48.513 1.00 35.60 80 ARG A O 1
ATOM 633 N N . ALA A 1 81 ? -9.984 59.324 46.801 1.00 35.55 81 ALA A N 1
ATOM 634 C CA . ALA A 1 81 ? -10.138 60.759 46.979 1.00 40.48 81 ALA A CA 1
ATOM 635 C C . ALA A 1 81 ? -10.048 61.193 48.450 1.00 37.44 81 ALA A C 1
ATOM 636 O O . ALA A 1 81 ? -10.977 61.784 48.992 1.00 42.30 81 ALA A O 1
ATOM 638 N N . SER A 1 82 ? -8.913 60.940 49.090 1.00 38.54 82 SER A N 1
ATOM 639 C CA . SER A 1 82 ? -8.752 61.317 50.495 1.00 36.99 82 SER A CA 1
ATOM 640 C C . SER A 1 82 ? -8.364 62.774 50.709 1.00 39.40 82 SER A C 1
ATOM 641 O O . SER A 1 82 ? -8.487 63.271 51.821 1.00 40.79 82 SER A O 1
ATOM 644 N N . GLY A 1 83 ? -7.909 63.448 49.647 1.00 43.46 83 GLY A N 1
ATOM 645 C CA . GLY A 1 83 ? -7.507 64.840 49.762 1.00 38.67 83 GLY A CA 1
ATOM 646 C C . GLY A 1 83 ? -6.079 65.076 50.242 1.00 38.71 83 GLY A C 1
ATOM 647 O O . GLY A 1 83 ? -5.804 66.115 50.834 1.00 41.40 83 GLY A O 1
ATOM 648 N N . PHE A 1 84 ? -5.173 64.130 50.012 1.00 37.63 84 PHE A N 1
ATOM 649 C CA . PHE A 1 84 ? -3.774 64.301 50.401 1.00 36.34 84 PHE A CA 1
ATOM 650 C C . PHE A 1 84 ? -2.886 64.183 49.176 1.00 38.49 84 PHE A C 1
ATOM 651 O O . PHE A 1 84 ? -2.433 63.082 48.836 1.00 42.38 84 PHE A O 1
ATOM 659 N N . PRO A 1 85 ? -2.607 65.313 48.500 1.00 41.18 85 PRO A N 1
ATOM 660 C CA . PRO A 1 85 ? -1.761 65.283 47.303 1.00 39.14 85 PRO A CA 1
ATOM 661 C C . PRO A 1 85 ? -0.489 64.512 47.607 1.00 38.41 85 PRO A C 1
ATOM 662 O O . PRO A 1 85 ? 0.090 64.667 48.687 1.00 39.11 85 PRO A O 1
ATOM 666 N N . GLY A 1 86 ? -0.056 63.681 46.669 1.00 36.06 86 GLY A N 1
ATOM 667 C CA . GLY A 1 86 ? 1.159 62.920 46.908 1.00 36.44 86 GLY A CA 1
ATOM 668 C C . GLY A 1 86 ? 0.887 61.522 47.419 1.00 38.38 86 GLY A C 1
ATOM 669 O O . GLY A 1 86 ? 1.789 60.682 47.447 1.00 35.27 86 GLY A O 1
ATOM 670 N N . TYR A 1 87 ? -0.346 61.275 47.860 1.00 34.26 87 TYR A N 1
ATOM 671 C CA . TYR A 1 87 ? -0.726 59.937 48.328 1.00 33.81 87 TYR A CA 1
ATOM 672 C C . TYR A 1 87 ? -1.689 59.387 47.282 1.00 32.62 87 TYR A C 1
ATOM 673 O O . TYR A 1 87 ? -2.861 59.736 47.251 1.00 32.51 87 TYR A O 1
ATOM 682 N N . THR A 1 88 ? -1.173 58.538 46.402 1.00 35.00 88 THR A N 1
ATOM 683 C CA . THR A 1 88 ? -1.989 58.002 45.326 1.00 34.54 88 THR A CA 1
ATOM 684 C C . THR A 1 88 ? -2.566 56.602 45.555 1.00 32.95 88 THR A C 1
ATOM 685 O O . THR A 1 88 ? -3.520 56.209 44.877 1.00 34.47 88 THR A O 1
ATOM 689 N N . ALA A 1 89 ? -1.978 55.859 46.487 1.00 31.64 89 ALA A N 1
ATOM 690 C CA . ALA A 1 89 ? -2.443 54.520 46.823 1.00 32.90 89 ALA A CA 1
ATOM 691 C C . ALA A 1 89 ? -3.091 54.519 48.217 1.00 34.62 89 ALA A C 1
ATOM 692 O O . ALA A 1 89 ? -2.880 55.420 49.027 1.00 32.85 89 ALA A O 1
ATOM 694 N N . GLU A 1 90 ? -3.867 53.482 48.500 1.00 25.98 90 GLU A N 1
ATOM 695 C CA . GLU A 1 90 ? -4.518 53.365 49.780 1.00 28.96 90 GLU A CA 1
ATOM 696 C C . GLU A 1 90 ? -4.674 51.871 50.125 1.00 30.32 90 GLU A C 1
ATOM 697 O O . GLU A 1 90 ? -4.863 51.024 49.236 1.00 33.55 90 GLU A O 1
ATOM 703 N N . LEU A 1 91 ? -4.565 51.560 51.410 1.00 32.89 91 LEU A N 1
ATOM 704 C CA . LEU A 1 91 ? -4.744 50.191 51.900 1.00 33.16 91 LEU A CA 1
ATOM 705 C C . LEU A 1 91 ? -6.250 50.210 52.229 1.00 29.95 91 LEU A C 1
ATOM 706 O O . LEU A 1 91 ? -6.684 50.813 53.220 1.00 31.60 91 LEU A O 1
ATOM 711 N N . TRP A 1 92 ? -7.059 49.602 51.375 1.00 32.39 92 TRP A N 1
ATOM 712 C CA . TRP A 1 92 ? -8.510 49.628 51.598 1.00 31.48 92 TRP A CA 1
ATOM 713 C C . TRP A 1 92 ? -8.966 48.853 52.818 1.00 36.59 92 TRP A C 1
ATOM 714 O O . TRP A 1 92 ? -9.863 49.293 53.556 1.00 35.81 92 TRP A O 1
ATOM 725 N N . ALA A 1 93 ? -8.322 47.712 53.059 1.00 30.34 93 ALA A N 1
ATOM 726 C CA . ALA A 1 93 ? -8.707 46.869 54.186 1.00 36.45 93 ALA A CA 1
ATOM 727 C C . ALA A 1 93 ? -7.641 45.854 54.520 1.00 30.39 93 ALA A C 1
ATOM 728 O O . ALA A 1 93 ? -6.948 45.373 53.644 1.00 30.85 93 ALA A O 1
ATOM 730 N N . ILE A 1 94 ? -7.516 45.556 55.804 1.00 31.65 94 ILE A N 1
ATOM 731 C CA . ILE A 1 94 ? -6.612 44.524 56.238 1.00 34.19 94 ILE A CA 1
ATOM 732 C C . ILE A 1 94 ? -7.171 44.018 57.563 1.00 33.70 94 ILE A C 1
ATOM 733 O O . ILE A 1 94 ? -7.435 44.785 58.507 1.00 30.41 94 ILE A O 1
ATOM 738 N N . TYR A 1 95 ? -7.395 42.702 57.596 1.00 34.49 95 TYR A N 1
ATOM 739 C CA . TYR A 1 95 ? -7.939 42.020 58.764 1.00 32.52 95 TYR A CA 1
ATOM 740 C C . TYR A 1 95 ? -7.351 40.626 58.907 1.00 33.25 95 TYR A C 1
ATOM 741 O O . TYR A 1 95 ? -7.191 39.889 57.910 1.00 32.83 95 TYR A O 1
ATOM 750 N N . VAL A 1 96 ? -7.019 40.275 60.148 1.00 33.36 96 VAL A N 1
ATOM 751 C CA . VAL A 1 96 ? -6.495 38.936 60.474 1.00 31.55 96 VAL A CA 1
ATOM 752 C C . VAL A 1 96 ? -7.383 38.444 61.646 1.00 32.39 96 VAL A C 1
ATOM 753 O O . VAL A 1 96 ? -7.621 39.185 62.609 1.00 32.85 96 VAL A O 1
ATOM 757 N N . LEU A 1 97 ? -7.903 37.220 61.558 1.00 3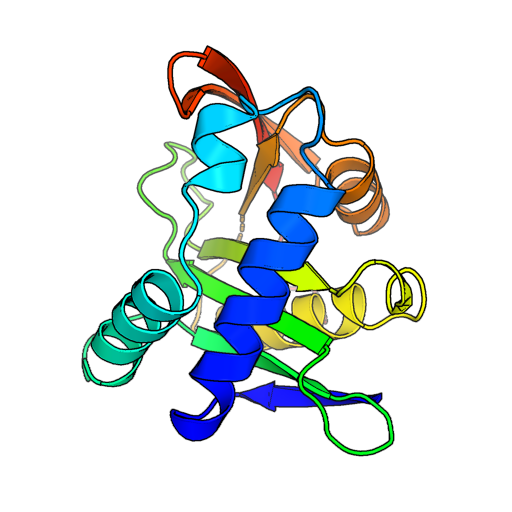1.70 97 LEU A N 1
ATOM 758 C CA . LEU A 1 97 ? -8.751 36.698 62.645 1.00 32.96 97 LEU A CA 1
ATOM 759 C C . LEU A 1 97 ? -8.010 36.874 63.982 1.00 35.30 97 LEU A C 1
ATOM 760 O O . LEU A 1 97 ? -6.810 36.584 64.073 1.00 32.39 97 LEU A O 1
ATOM 765 N N . PRO A 1 98 ? -8.724 37.346 65.028 1.00 32.43 98 PRO A N 1
ATOM 766 C CA . PRO A 1 98 ? -8.220 37.600 66.372 1.00 32.52 98 PRO A CA 1
ATOM 767 C C . PRO A 1 98 ? -7.193 36.597 66.865 1.00 40.62 98 PRO A C 1
ATOM 768 O O . PRO A 1 98 ? -6.126 37.004 67.328 1.00 33.03 98 PRO A O 1
ATOM 772 N N . THR A 1 99 ? -7.491 35.296 66.760 1.00 33.14 99 THR A N 1
ATOM 773 C CA . THR A 1 99 ? -6.554 34.320 67.275 1.00 35.57 99 THR A CA 1
ATOM 774 C C . THR A 1 99 ? -5.327 34.100 66.396 1.00 39.03 99 THR A C 1
ATOM 775 O O . THR A 1 99 ? -4.401 33.400 66.795 1.00 38.77 99 THR A O 1
ATOM 779 N N . TRP A 1 100 ? -5.306 34.661 65.194 1.00 34.22 100 TRP A N 1
ATOM 780 C CA . TRP A 1 100 ? -4.133 34.492 64.348 1.00 32.43 100 TRP A CA 1
ATOM 781 C C . TRP A 1 100 ? -3.309 35.790 64.307 1.00 34.83 100 TRP A C 1
ATOM 782 O O . TRP A 1 100 ? -2.304 35.859 63.591 1.00 38.23 100 TRP A O 1
ATOM 793 N N . GLN A 1 101 ? -3.751 36.798 65.064 1.00 33.63 101 GLN A N 1
ATOM 794 C CA . GLN A 1 101 ? -3.072 38.101 65.144 1.00 37.12 101 GLN A CA 1
ATOM 795 C C . GLN A 1 101 ? -1.744 37.986 65.902 1.00 42.63 101 GLN A C 1
ATOM 796 O O . GLN A 1 101 ? -1.519 37.011 66.636 1.00 38.05 101 GLN A O 1
ATOM 802 N N . ARG A 1 102 ? -0.878 38.992 65.717 1.00 42.71 102 ARG A N 1
ATOM 803 C CA . ARG A 1 102 ? 0.439 39.076 66.364 1.00 44.89 102 ARG A CA 1
ATOM 804 C C . ARG A 1 102 ? 1.320 37.856 66.115 1.00 43.60 102 ARG A C 1
ATOM 805 O O . ARG A 1 102 ? 2.059 37.419 66.990 1.00 45.44 102 ARG A O 1
ATOM 813 N N . LYS A 1 103 ? 1.228 37.321 64.902 1.00 41.74 103 LYS A N 1
ATOM 814 C CA . LYS A 1 103 ? 2.037 36.186 64.457 1.00 45.33 103 LYS A CA 1
ATOM 815 C C . LYS A 1 103 ? 2.717 36.574 63.129 1.00 45.33 103 LYS A C 1
ATOM 816 O O . LYS A 1 103 ? 3.187 35.707 62.385 1.00 43.33 103 LYS A O 1
ATOM 822 N N . GLY A 1 104 ? 2.725 37.876 62.828 1.00 41.10 104 GLY A N 1
ATOM 823 C CA . GLY A 1 104 ? 3.352 38.352 61.608 1.00 39.02 104 GLY A CA 1
ATOM 824 C C . GLY A 1 104 ? 2.515 38.292 60.336 1.00 41.19 104 GLY A C 1
ATOM 825 O O . GLY A 1 104 ? 3.018 38.672 59.269 1.00 38.56 104 GLY A O 1
ATOM 826 N N . LEU A 1 105 ? 1.258 37.834 60.406 1.00 35.48 105 LEU A N 1
ATOM 827 C CA . LEU A 1 105 ? 0.464 37.765 59.174 1.00 32.28 105 LEU A CA 1
ATOM 828 C C . LEU A 1 105 ? 0.121 39.134 58.575 1.00 33.62 105 LEU A C 1
ATOM 829 O O . LEU A 1 105 ? 0.226 39.312 57.359 1.00 38.56 105 LEU A O 1
ATOM 834 N N . GLY A 1 106 ? -0.273 40.085 59.422 1.00 36.46 106 GLY A N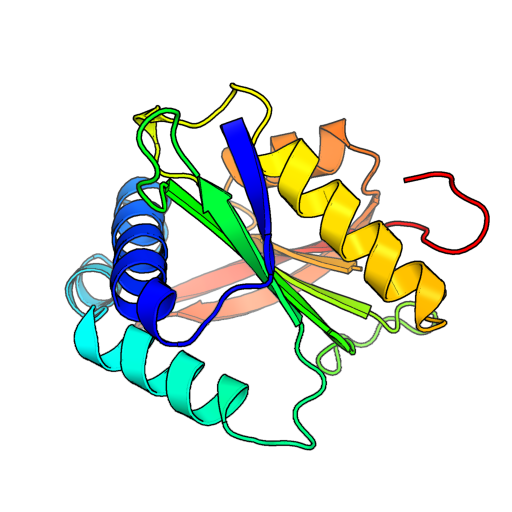 1
ATOM 835 C CA . GLY A 1 106 ? -0.628 41.423 58.947 1.00 36.39 106 GLY A CA 1
ATOM 836 C C . GLY A 1 106 ? 0.566 42.087 58.280 1.00 41.75 106 GLY A C 1
ATOM 837 O O . GLY A 1 106 ? 0.450 42.715 57.219 1.00 36.75 106 GLY A O 1
ATOM 838 N N . ARG A 1 107 ? 1.732 41.951 58.903 1.00 41.18 107 ARG A N 1
ATOM 839 C CA . ARG A 1 107 ? 2.941 42.535 58.338 1.00 42.64 107 ARG A CA 1
ATOM 840 C C . ARG A 1 107 ? 3.220 41.937 56.961 1.00 39.41 107 ARG A C 1
ATOM 841 O O . ARG A 1 107 ? 3.543 42.657 56.009 1.00 36.75 107 ARG A O 1
ATOM 849 N N . ALA A 1 108 ? 3.093 40.618 56.852 1.00 39.24 108 ALA A N 1
ATOM 850 C CA . ALA A 1 108 ? 3.336 39.933 55.584 1.00 38.95 108 ALA A CA 1
ATOM 851 C C . ALA A 1 108 ? 2.354 40.412 54.488 1.00 38.66 108 ALA A C 1
ATOM 852 O O . ALA A 1 108 ? 2.737 40.625 53.323 1.00 38.37 108 ALA A O 1
ATOM 854 N N . LEU A 1 109 ? 1.087 40.562 54.866 1.00 33.92 109 LEU A N 1
ATOM 855 C CA . LEU A 1 109 ? 0.064 41.025 53.940 1.00 33.61 109 LEU A CA 1
ATOM 856 C C . LEU A 1 109 ? 0.397 42.442 53.490 1.00 34.00 109 LEU A C 1
ATOM 857 O O . LEU A 1 109 ? 0.352 42.769 52.301 1.00 37.11 109 LEU A O 1
ATOM 862 N N . PHE A 1 110 ? 0.723 43.278 54.465 1.00 39.32 110 PHE A N 1
ATOM 863 C CA . PHE A 1 110 ? 1.068 44.661 54.215 1.00 34.61 110 PHE A CA 1
ATOM 864 C C . PHE A 1 110 ? 2.229 44.730 53.234 1.00 38.11 110 PHE A C 1
ATOM 865 O O . PHE A 1 110 ? 2.169 45.436 52.207 1.00 36.88 110 PHE A O 1
ATOM 873 N N . HIS A 1 111 ? 3.291 43.988 53.526 1.00 42.80 111 HIS A N 1
ATOM 874 C CA . HIS A 1 111 ? 4.469 44.051 52.658 1.00 47.14 111 HIS A CA 1
ATOM 875 C C . HIS A 1 111 ? 4.214 43.592 51.232 1.00 41.58 111 HIS A C 1
ATOM 876 O O . HIS A 1 111 ? 4.732 44.197 50.284 1.00 40.18 111 HIS A O 1
ATOM 883 N N . GLU A 1 112 ? 3.425 42.533 51.073 1.00 36.88 112 GLU A N 1
ATOM 884 C CA . GLU A 1 112 ? 3.071 42.042 49.743 1.00 36.47 112 GLU A CA 1
ATOM 885 C C . GLU A 1 112 ? 2.330 43.112 48.927 1.00 38.04 112 GLU A C 1
ATOM 886 O O . GLU A 1 112 ? 2.668 43.338 47.761 1.00 36.04 112 GLU A O 1
ATOM 892 N N . GLY A 1 113 ? 1.320 43.755 49.529 1.00 33.21 113 GLY A N 1
ATOM 893 C CA . GLY A 1 113 ? 0.584 44.793 48.825 1.00 32.92 113 GLY A CA 1
ATOM 894 C C . GLY A 1 113 ? 1.445 46.022 48.519 1.00 35.86 113 GLY A C 1
ATOM 895 O O . GLY A 1 113 ? 1.404 46.550 47.403 1.00 33.17 113 GLY A O 1
ATOM 896 N N . ALA A 1 114 ? 2.222 46.492 49.501 1.00 32.59 114 ALA A N 1
ATOM 897 C CA . ALA A 1 114 ? 3.068 47.673 49.284 1.00 35.30 114 ALA A CA 1
ATOM 898 C C . ALA A 1 114 ? 4.063 47.385 48.151 1.00 39.24 114 ALA A C 1
ATOM 899 O O . ALA A 1 114 ? 4.368 48.252 47.325 1.00 39.19 114 ALA A O 1
ATOM 901 N N . ARG A 1 115 ? 4.521 46.144 48.070 1.00 39.77 115 ARG A N 1
ATOM 902 C CA . ARG A 1 115 ? 5.467 45.772 47.032 1.00 39.39 115 ARG A CA 1
ATOM 903 C C . ARG A 1 115 ? 4.804 45.877 45.662 1.00 40.63 115 ARG A C 1
ATOM 904 O O . ARG A 1 115 ? 5.397 46.403 44.706 1.00 37.77 115 ARG A O 1
ATOM 912 N N . LEU A 1 116 ? 3.564 45.390 45.566 1.00 38.69 116 LEU A N 1
ATOM 913 C CA . LEU A 1 116 ? 2.823 45.431 44.319 1.00 32.52 116 LEU A CA 1
ATOM 914 C C . LEU A 1 116 ? 2.437 46.864 43.954 1.00 33.79 116 LEU A C 1
ATOM 915 O O . LEU A 1 116 ? 2.562 47.262 42.793 1.00 39.21 116 LEU A O 1
ATOM 920 N N . LEU A 1 117 ? 1.985 47.650 44.924 1.00 34.73 117 LEU A N 1
ATOM 921 C CA . LEU A 1 117 ? 1.639 49.041 44.619 1.00 36.52 117 LEU A CA 1
ATOM 922 C C . LEU A 1 117 ? 2.900 49.798 44.146 1.00 40.60 117 LEU A C 1
ATOM 923 O O . LEU A 1 117 ? 2.843 50.680 43.281 1.00 34.33 117 LEU A O 1
ATOM 928 N N . GLN A 1 118 ? 4.039 49.466 44.741 1.00 37.40 118 GLN A N 1
ATOM 929 C CA . GLN A 1 118 ? 5.305 50.079 44.349 1.00 41.88 118 GLN A CA 1
ATOM 930 C C . GLN A 1 118 ? 5.635 49.725 42.882 1.00 42.23 118 GLN A C 1
ATOM 931 O O . GLN A 1 118 ? 6.003 50.587 42.094 1.00 42.51 118 GLN A O 1
ATOM 937 N N . ALA A 1 119 ? 5.462 48.461 42.517 1.00 39.55 119 ALA A N 1
ATOM 938 C CA . ALA A 1 119 ? 5.751 48.018 41.168 1.00 41.18 119 ALA A CA 1
ATOM 939 C C . ALA A 1 119 ? 4.788 48.640 40.170 1.00 45.03 119 ALA A C 1
ATOM 940 O O . ALA A 1 119 ? 5.136 48.816 39.007 1.00 41.23 119 ALA A O 1
ATOM 942 N N . GLU A 1 120 ? 3.574 48.956 40.615 1.00 41.18 120 GLU A N 1
ATOM 943 C CA . GLU A 1 120 ? 2.591 49.559 39.732 1.00 38.21 120 GLU A CA 1
ATOM 944 C C . GLU A 1 120 ? 2.794 51.073 39.614 1.00 38.76 120 GLU A C 1
ATOM 945 O O . GLU A 1 120 ? 2.061 51.753 38.896 1.00 40.51 120 GLU A O 1
ATOM 951 N N . GLY A 1 121 ? 3.783 51.601 40.331 1.00 39.39 121 GLY A N 1
ATOM 952 C CA . GLY A 1 121 ? 4.072 53.019 40.228 1.00 36.72 121 GLY A CA 1
ATOM 953 C C . GLY A 1 121 ? 3.338 54.018 41.103 1.00 39.98 121 GLY A C 1
ATOM 954 O O . GLY A 1 121 ? 3.172 55.180 40.708 1.00 42.46 121 GLY A O 1
ATOM 955 N N . TYR A 1 122 ? 2.872 53.593 42.270 1.00 35.09 122 TYR A N 1
ATOM 956 C CA . TYR A 1 122 ? 2.236 54.525 43.190 1.00 34.74 122 TYR A CA 1
ATOM 957 C C . TYR A 1 122 ? 3.406 54.998 44.077 1.00 36.24 122 TYR A C 1
ATOM 958 O O . TYR A 1 122 ? 4.168 54.178 44.572 1.00 36.42 122 TYR A O 1
ATOM 967 N N . GLY A 1 123 ? 3.534 56.307 44.267 1.00 36.53 123 GLY A N 1
ATOM 968 C CA . GLY A 1 123 ? 4.610 56.844 45.067 1.00 35.63 123 GLY A CA 1
ATOM 969 C C . GLY A 1 123 ? 4.427 56.675 46.565 1.00 38.37 123 GLY A C 1
ATOM 970 O O . GLY A 1 123 ? 5.381 56.360 47.278 1.00 37.55 123 GLY A O 1
ATOM 971 N N . ARG A 1 124 ? 3.212 56.910 47.049 1.00 35.41 124 ARG A N 1
ATOM 972 C CA . ARG A 1 124 ? 2.908 56.793 48.463 1.00 34.26 124 ARG A CA 1
ATOM 973 C C . ARG A 1 124 ? 1.498 56.240 48.686 1.00 37.86 124 ARG A C 1
ATOM 974 O O . ARG A 1 124 ? 0.573 56.433 47.869 1.00 36.43 124 ARG A O 1
ATOM 990 N N . LEU A 1 126 ? -1.613 55.666 51.710 1.00 27.56 126 LEU A N 1
ATOM 991 C CA . LEU A 1 126 ? -2.167 56.025 53.009 1.00 30.13 126 LEU A CA 1
ATOM 992 C C . LEU A 1 126 ? -3.172 54.939 53.467 1.00 31.56 126 LEU A C 1
ATOM 993 O O . LEU A 1 126 ? -3.503 54.026 52.689 1.00 32.42 126 LEU A O 1
ATOM 998 N N . VAL A 1 127 ? -3.622 55.036 54.721 1.00 34.16 127 VAL A N 1
ATOM 999 C CA . VAL A 1 127 ? -4.606 54.102 55.265 1.00 36.49 127 VAL A CA 1
ATOM 1000 C C . VAL A 1 127 ? -5.469 54.831 56.285 1.00 37.20 127 VAL A C 1
ATOM 1001 O O . VAL A 1 127 ? -4.969 55.630 57.088 1.00 34.59 127 VAL A O 1
ATOM 1005 N N . TRP A 1 128 ? -6.776 54.580 56.237 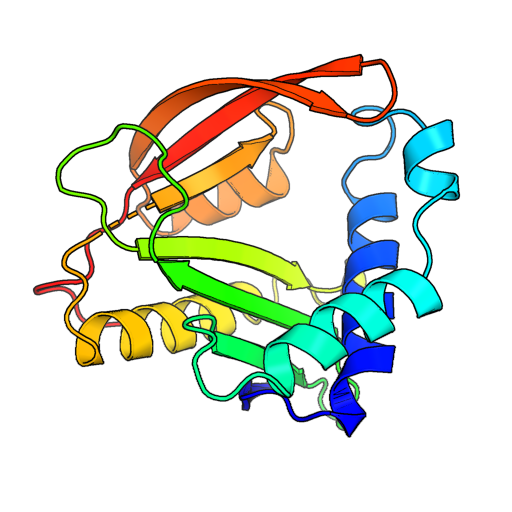1.00 36.73 128 TRP A N 1
ATOM 1006 C CA . TRP A 1 128 ? -7.719 55.195 57.188 1.00 35.74 128 TRP A CA 1
ATOM 1007 C C . TRP A 1 128 ? -8.068 54.160 58.250 1.00 38.74 128 TRP A C 1
ATOM 1008 O O . TRP A 1 128 ? -8.319 52.983 57.944 1.00 33.11 128 TRP A O 1
ATOM 1019 N N . VAL A 1 129 ? -8.062 54.593 59.505 1.00 36.43 129 VAL A N 1
ATOM 1020 C CA . VAL A 1 129 ? -8.336 53.677 60.603 1.00 39.38 129 VAL A CA 1
ATOM 1021 C C . VAL A 1 129 ? -9.119 54.450 61.649 1.00 39.39 129 VAL A C 1
ATOM 1022 O O . VAL A 1 129 ? -8.913 55.676 61.804 1.00 33.46 129 VAL A O 1
ATOM 1026 N N . LEU A 1 130 ? -10.041 53.762 62.337 1.00 35.84 130 LEU A N 1
ATOM 1027 C CA . LEU A 1 130 ? -10.858 54.423 63.381 1.00 36.44 130 LEU A CA 1
ATOM 1028 C C . LEU A 1 130 ? -9.977 55.039 64.480 1.00 38.46 130 LEU A C 1
ATOM 1029 O O . LEU A 1 130 ? -9.018 54.415 64.968 1.00 32.69 130 LEU A O 1
ATOM 1034 N N . LYS A 1 131 ? -10.285 56.279 64.847 1.00 35.24 131 LYS A N 1
ATOM 1035 C CA . LYS A 1 131 ? -9.508 56.948 65.873 1.00 36.92 131 LYS A CA 1
ATOM 1036 C C . LYS A 1 131 ? -9.470 56.040 67.111 1.00 43.08 131 LYS A C 1
ATOM 1037 O O . LYS A 1 131 ? -8.418 55.875 67.758 1.00 40.00 131 LYS A O 1
ATOM 1043 N N . GLU A 1 132 ? -10.605 55.403 67.403 1.00 43.67 132 GLU A N 1
ATOM 1044 C CA . GLU A 1 132 ? -10.698 54.521 68.559 1.00 43.57 132 GLU A CA 1
ATOM 1045 C C . GLU A 1 132 ? -10.348 53.049 68.324 1.00 44.25 132 GLU A C 1
ATOM 1046 O O . GLU A 1 132 ? -10.854 52.190 69.030 1.00 44.71 132 GLU A O 1
ATOM 1052 N N . ASN A 1 133 ? -9.494 52.752 67.349 1.00 36.92 133 ASN A N 1
ATOM 1053 C CA . ASN A 1 133 ? -9.062 51.373 67.113 1.00 35.15 133 ASN A CA 1
ATOM 1054 C C . ASN A 1 133 ? -7.534 51.279 67.363 1.00 36.11 133 ASN A C 1
ATOM 1055 O O . ASN A 1 133 ? -6.717 51.409 66.423 1.00 34.17 133 ASN A O 1
ATOM 1060 N N . PRO A 1 134 ? -7.127 51.066 68.638 1.00 41.57 134 PRO A N 1
ATOM 1061 C CA . PRO A 1 134 ? -5.726 50.949 69.108 1.00 40.37 134 PRO A CA 1
ATOM 1062 C C . PRO A 1 134 ? -4.943 49.849 68.432 1.00 40.75 134 PRO A C 1
ATOM 1063 O O . PRO A 1 134 ? -3.735 49.986 68.239 1.00 40.45 134 PRO A O 1
ATOM 1067 N N . LYS A 1 135 ? -5.627 48.747 68.107 1.00 39.30 135 LYS A N 1
ATOM 1068 C CA . LYS A 1 135 ? -5.004 47.601 67.444 1.00 39.57 135 LYS A CA 1
ATOM 1069 C C . LYS A 1 135 ? -4.442 48.000 66.085 1.00 39.07 135 LYS A C 1
ATOM 1070 O O . LYS A 1 135 ? -3.243 47.806 65.796 1.00 41.00 135 LYS A O 1
ATOM 1076 N N . GLY A 1 136 ? -5.323 48.525 65.238 1.00 34.42 136 GLY A N 1
ATOM 1077 C CA . GLY A 1 136 ? -4.891 48.926 63.917 1.00 36.25 136 GLY A CA 1
ATOM 1078 C C . GLY A 1 136 ? -3.898 50.086 64.000 1.00 37.62 136 GLY A C 1
ATOM 1079 O O . GLY A 1 136 ? -2.896 50.122 63.282 1.00 33.72 136 GLY A O 1
ATOM 1080 N N . ARG A 1 137 ? -4.169 51.027 64.893 1.00 35.03 137 ARG A N 1
ATOM 1081 C CA . ARG A 1 137 ? -3.305 52.199 65.029 1.00 38.17 137 ARG A CA 1
ATOM 1082 C C . ARG A 1 137 ? -1.916 51.826 65.454 1.00 36.77 137 ARG A C 1
ATOM 1083 O O . ARG A 1 137 ? -0.934 52.306 64.865 1.00 37.75 137 ARG A O 1
ATOM 1091 N N . GLY A 1 138 ? -1.843 50.967 66.475 1.00 36.65 138 GLY A N 1
ATOM 1092 C CA . GLY A 1 138 ? -0.558 50.518 66.996 1.00 35.03 138 GLY A CA 1
ATOM 1093 C C . GLY A 1 138 ? 0.232 49.803 65.938 1.00 38.85 138 GLY A C 1
ATOM 1094 O O . GLY A 1 138 ? 1.454 49.960 65.848 1.00 37.47 138 GLY A O 1
ATOM 1095 N N . PHE A 1 139 ? -0.473 49.021 65.118 1.00 34.47 139 PHE A N 1
ATOM 1096 C CA . PHE A 1 139 ? 0.148 48.266 64.018 1.00 34.70 139 PHE A CA 1
ATOM 1097 C C . PHE A 1 139 ? 0.772 49.244 62.989 1.00 35.87 139 PHE A C 1
ATOM 1098 O O . PHE A 1 139 ? 1.934 49.088 62.580 1.00 37.59 139 PHE A O 1
ATOM 1106 N N . TYR A 1 140 ? 0.001 50.239 62.557 1.00 32.96 140 TYR A N 1
ATOM 1107 C CA . TYR A 1 140 ? 0.512 51.179 61.558 1.00 37.11 140 TYR A CA 1
ATOM 1108 C C . TYR A 1 140 ? 1.643 52.022 62.112 1.00 38.51 140 TYR A C 1
ATOM 1109 O O . TYR A 1 140 ? 2.654 52.189 61.431 1.00 43.97 140 TYR A O 1
ATOM 1118 N N . GLU A 1 141 ? 1.475 52.550 63.326 1.00 38.05 141 GLU A N 1
ATOM 1119 C CA . GLU A 1 141 ? 2.537 53.348 63.937 1.00 42.80 141 GLU A CA 1
ATOM 1120 C C . GLU A 1 141 ? 3.827 52.548 64.018 1.00 44.10 141 GLU A C 1
ATOM 1121 O O . GLU A 1 141 ? 4.889 53.037 63.635 1.00 51.44 141 GLU A O 1
ATOM 1127 N N . HIS A 1 142 ? 3.727 51.300 64.462 1.00 45.62 142 HIS A N 1
ATOM 1128 C CA . HIS A 1 142 ? 4.897 50.442 64.562 1.00 44.82 142 HIS A CA 1
ATOM 1129 C C . HIS A 1 142 ? 5.570 50.267 63.220 1.00 45.62 142 HIS A C 1
ATOM 1130 O O . HIS A 1 142 ? 6.788 50.191 63.135 1.00 45.81 142 HIS A O 1
ATOM 1137 N N . LEU A 1 143 ? 4.780 50.197 62.162 1.00 44.93 143 LEU A N 1
ATOM 1138 C CA . LEU A 1 143 ? 5.329 49.980 60.835 1.00 45.94 143 LEU A CA 1
ATOM 1139 C C . LEU A 1 143 ? 5.924 51.233 60.176 1.00 44.97 143 LEU A C 1
ATOM 1140 O O . LEU A 1 143 ? 6.465 51.149 59.079 1.00 48.29 143 LEU A O 1
ATOM 1145 N N . GLY A 1 144 ? 5.822 52.382 60.832 1.00 46.69 144 GLY A N 1
ATOM 1146 C CA . GLY A 1 144 ? 6.374 53.593 60.248 1.00 52.74 144 GLY A CA 1
ATOM 1147 C C . GLY A 1 144 ? 5.373 54.624 59.735 1.00 53.79 144 GLY A C 1
ATOM 1148 O O . GLY A 1 144 ? 5.759 55.742 59.361 1.00 52.13 144 GLY A O 1
ATOM 1149 N N . GLY A 1 145 ? 4.089 54.270 59.722 1.00 47.92 145 GLY A N 1
ATOM 1150 C CA . GLY A 1 145 ? 3.083 55.200 59.245 1.00 36.97 145 GLY A CA 1
ATOM 1151 C C . GLY A 1 145 ? 3.100 56.502 60.011 1.00 39.08 145 GLY A C 1
ATOM 1152 O O . GLY A 1 145 ? 3.235 56.527 61.238 1.00 40.99 145 GLY A O 1
ATOM 1153 N N . VAL A 1 146 ? 2.957 57.607 59.287 1.00 37.18 146 VAL A N 1
ATOM 1154 C CA . VAL A 1 146 ? 2.938 58.923 59.917 1.00 35.53 146 VAL A CA 1
ATOM 1155 C C . VAL A 1 146 ? 1.506 59.459 59.898 1.00 36.32 146 VAL A C 1
ATOM 1156 O O . VAL A 1 146 ? 0.797 59.350 58.887 1.00 39.42 146 VAL A O 1
ATOM 1160 N N . LEU A 1 147 ? 1.070 60.022 61.018 1.00 33.16 147 LEU A N 1
ATOM 1161 C CA . LEU A 1 147 ? -0.283 60.534 61.100 1.00 37.68 147 LEU A CA 1
ATOM 1162 C C . LEU A 1 147 ? -0.418 61.679 60.085 1.00 43.48 147 LEU A C 1
ATOM 1163 O O . LEU A 1 147 ? 0.393 62.598 60.089 1.00 37.86 147 LEU A O 1
ATOM 1168 N N . LEU A 1 148 ? -1.452 61.630 59.238 1.00 42.87 148 LEU A N 1
ATOM 1169 C CA . LEU A 1 148 ? -1.647 62.632 58.191 1.00 39.60 148 LEU A CA 1
ATOM 1170 C C . LEU A 1 148 ? -2.818 63.542 58.391 1.00 39.92 148 LEU A C 1
ATOM 1171 O O . LEU A 1 148 ? -2.794 64.695 57.978 1.00 40.75 148 LEU A O 1
ATOM 1176 N N . GLY A 1 149 ? -3.878 63.014 58.981 1.00 38.22 149 GLY A N 1
ATOM 1177 C CA . GLY A 1 149 ? -5.070 63.825 59.142 1.00 35.73 149 GLY A CA 1
ATOM 1178 C C . GLY A 1 149 ? -6.178 63.009 59.784 1.00 40.20 149 GLY A C 1
ATOM 1179 O O . GLY A 1 149 ? -5.950 61.890 60.255 1.00 37.90 149 GLY A O 1
ATOM 1180 N N . GLU A 1 150 ? -7.378 63.569 59.804 1.00 38.23 150 GLU A N 1
ATOM 1181 C CA . GLU A 1 150 ? -8.503 62.914 60.440 1.00 39.47 150 GLU A CA 1
ATOM 1182 C C . GLU A 1 150 ? -9.792 63.414 59.782 1.00 37.00 150 GLU A C 1
ATOM 1183 O O . GLU A 1 150 ? -9.816 64.465 59.155 1.00 38.17 150 GLU A O 1
ATOM 1189 N N . ARG A 1 151 ? -10.863 62.645 59.912 1.00 35.97 151 ARG A N 1
ATOM 1190 C CA . ARG A 1 151 ? -12.149 63.055 59.367 1.00 36.83 151 ARG A CA 1
ATOM 1191 C C . ARG A 1 151 ? -13.234 62.309 60.125 1.00 41.23 151 ARG A C 1
ATOM 1192 O O . ARG A 1 151 ? -13.009 61.220 60.670 1.00 40.38 151 ARG A O 1
ATOM 1200 N N . GLU A 1 152 ? -14.410 62.899 60.180 1.00 44.04 152 GLU A N 1
ATOM 1201 C CA . GLU A 1 152 ? -15.507 62.235 60.854 1.00 48.97 152 GLU A CA 1
ATOM 1202 C C . GLU A 1 152 ? -16.339 61.501 59.824 1.00 48.64 152 GLU A C 1
ATOM 1203 O O . GLU A 1 152 ? -16.628 62.035 58.763 1.00 49.36 152 GLU A O 1
ATOM 1209 N N . ILE A 1 153 ? -16.713 60.270 60.130 1.00 46.59 153 ILE A N 1
ATOM 1210 C CA . ILE A 1 153 ? -17.544 59.524 59.218 1.00 47.91 153 ILE A CA 1
ATOM 1211 C C . ILE A 1 153 ? -18.752 59.111 60.031 1.00 53.19 153 ILE A C 1
ATOM 1212 O O . ILE A 1 153 ? -18.852 59.426 61.226 1.00 49.56 153 ILE A O 1
ATOM 1217 N N . GLU A 1 154 ? -19.674 58.413 59.381 1.00 57.33 154 GLU A N 1
ATOM 1218 C CA . GLU A 1 154 ? -20.868 57.923 60.049 1.00 58.57 154 GLU A CA 1
ATOM 1219 C C . GLU A 1 154 ? -21.061 56.470 59.649 1.00 57.76 154 GLU A C 1
ATOM 1220 O O . GLU A 1 154 ? -21.148 56.161 58.465 1.00 56.28 154 GLU A O 1
ATOM 1226 N N . LEU A 1 155 ? -21.079 55.586 60.642 1.00 57.12 155 LEU A N 1
ATOM 1227 C CA . LEU A 1 155 ? -21.270 54.153 60.440 1.00 62.48 155 LEU A CA 1
ATOM 1228 C C . LEU A 1 155 ? -22.477 53.774 61.289 1.00 65.66 155 LEU A C 1
ATOM 1229 O O . LEU A 1 155 ? -22.526 54.114 62.473 1.00 66.77 155 LEU A O 1
ATOM 1234 N N . GLY A 1 156 ? -23.431 53.044 60.718 1.00 66.16 156 GLY A N 1
ATOM 1235 C CA . GLY A 1 156 ? -24.614 52.724 61.495 1.00 65.36 156 GLY A CA 1
ATOM 1236 C C . GLY A 1 156 ? -25.190 54.111 61.658 1.00 67.46 156 GLY A C 1
ATOM 1237 O O . GLY A 1 156 ? -25.236 54.886 60.693 1.00 72.34 156 GLY A O 1
ATOM 1238 N N . GLY A 1 157 ? -25.607 54.472 62.855 1.00 66.74 157 GLY A N 1
ATOM 1239 C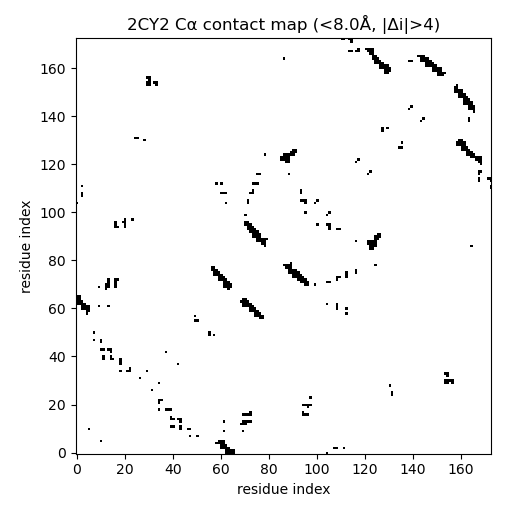 CA . GLY A 1 157 ? -26.113 55.823 63.000 1.00 67.98 157 GLY A CA 1
ATOM 1240 C C . GLY A 1 157 ? -25.089 56.716 63.677 1.00 67.52 157 GLY A C 1
ATOM 1241 O O . GLY A 1 157 ? -25.292 57.922 63.801 1.00 65.70 157 GLY A O 1
ATOM 1242 N N . ALA A 1 158 ? -23.971 56.119 64.087 1.00 66.44 158 ALA A N 1
ATOM 1243 C CA . ALA A 1 158 ? -22.924 56.830 64.818 1.00 65.05 158 ALA A CA 1
ATOM 1244 C C . ALA A 1 158 ? -21.952 57.682 64.022 1.00 64.04 158 ALA A C 1
ATOM 1245 O O . ALA A 1 158 ? -21.477 57.287 62.961 1.00 66.51 158 ALA A O 1
ATOM 1247 N N . LYS A 1 159 ? -21.668 58.867 64.551 1.00 65.19 159 LYS A N 1
ATOM 1248 C CA . LYS A 1 159 ? -20.706 59.770 63.942 1.00 62.50 159 LYS A CA 1
ATOM 1249 C C . LYS A 1 159 ? -19.406 59.379 64.646 1.00 61.84 159 LYS A C 1
ATOM 1250 O O . LYS A 1 159 ? -19.350 59.382 65.885 1.00 58.20 159 LYS A O 1
ATOM 1256 N N . LEU A 1 160 ? -18.387 59.014 63.863 1.00 53.15 160 LEU A N 1
ATOM 1257 C CA . LEU A 1 160 ? -17.093 58.575 64.398 1.00 52.18 160 LEU A CA 1
ATOM 1258 C C . LEU A 1 160 ? -15.898 59.285 63.761 1.00 46.34 160 LEU A C 1
ATOM 1259 O O . LEU A 1 160 ? -16.001 59.760 62.636 1.00 43.56 160 LEU A O 1
ATOM 1264 N N . TRP A 1 161 ? -14.774 59.325 64.481 1.00 45.00 161 TRP A N 1
ATOM 1265 C CA . TRP A 1 161 ? -13.525 59.911 63.975 1.00 41.81 161 TRP A CA 1
ATOM 1266 C C . TRP A 1 161 ? -12.645 58.827 63.355 1.00 41.98 161 TRP A C 1
ATOM 1267 O O . TRP A 1 161 ? -12.507 57.688 63.867 1.00 38.35 161 TRP A O 1
ATOM 1278 N N . GLU A 1 162 ? -12.010 59.209 62.264 1.00 39.56 162 GLU A N 1
ATOM 1279 C CA . GLU A 1 162 ? -11.110 58.324 61.542 1.00 36.68 162 GLU A CA 1
ATOM 1280 C C . GLU A 1 162 ? -9.796 59.103 61.328 1.00 37.05 162 GLU A C 1
ATOM 1281 O O . GLU A 1 162 ? -9.837 60.316 61.041 1.00 34.41 162 GLU A O 1
ATOM 1287 N N . VAL A 1 163 ? -8.646 58.438 61.473 1.00 36.16 163 VAL A N 1
ATOM 1288 C CA . VAL A 1 163 ? -7.361 59.108 61.228 1.00 36.75 163 VAL A CA 1
ATOM 1289 C C . VAL A 1 163 ? -6.652 58.386 60.072 1.00 40.03 163 VAL A C 1
ATOM 1290 O O . VAL A 1 163 ? -6.929 57.211 59.778 1.00 37.85 163 VAL A O 1
ATOM 1294 N N . ALA A 1 164 ? -5.753 59.099 59.404 1.00 31.63 164 ALA A N 1
ATOM 1295 C CA . ALA A 1 164 ? -5.017 58.546 58.272 1.00 33.13 164 ALA A CA 1
ATOM 1296 C C . ALA A 1 164 ? -3.535 58.507 58.606 1.00 35.94 164 ALA A C 1
ATOM 1297 O O . ALA A 1 164 ? -3.025 59.402 59.289 1.00 36.30 164 ALA A O 1
ATOM 1299 N N . TYR A 1 165 ? -2.873 57.448 58.155 1.00 33.84 165 TYR A N 1
ATOM 1300 C CA . TYR A 1 165 ? -1.440 57.279 58.315 1.00 35.49 165 TYR A CA 1
ATOM 1301 C C . TYR A 1 165 ? -0.864 57.206 56.908 1.00 38.63 165 TYR A C 1
ATOM 1302 O O . TYR A 1 165 ? -1.492 56.619 56.008 1.00 35.24 165 TYR A O 1
ATOM 1311 N N . GLY A 1 166 ? 0.327 57.778 56.718 1.00 29.92 166 GLY A N 1
ATOM 1312 C CA . GLY A 1 166 ? 0.941 57.763 55.407 1.00 27.65 166 GLY A CA 1
ATOM 1313 C C . GLY A 1 166 ? 2.209 56.927 55.382 1.00 32.09 166 GLY A C 1
ATOM 1314 O O . GLY A 1 166 ? 2.930 56.854 56.374 1.00 36.28 166 GLY A O 1
ATOM 1315 N N . PHE A 1 167 ? 2.469 56.287 54.242 1.00 31.44 167 PHE A N 1
ATOM 1316 C CA . PHE A 1 167 ? 3.646 55.438 54.065 1.00 36.42 167 PHE A CA 1
ATOM 1317 C C . PHE A 1 167 ? 4.280 55.720 52.727 1.00 40.99 167 PHE A C 1
ATOM 1318 O O . PHE A 1 167 ? 3.591 55.927 51.716 1.00 35.99 167 PHE A O 1
ATOM 1326 N N . ASP A 1 168 ? 5.600 55.668 52.710 1.00 41.92 168 ASP A N 1
ATOM 1327 C CA . ASP A 1 168 ? 6.338 55.896 51.477 1.00 43.10 168 ASP A CA 1
ATOM 1328 C C . ASP A 1 168 ? 6.575 54.590 50.738 1.00 39.68 168 ASP A C 1
ATOM 1329 O O . ASP A 1 168 ? 7.107 53.657 51.319 1.00 41.86 168 ASP A O 1
ATOM 1334 N N . LEU A 1 169 ? 6.181 54.514 49.472 1.00 33.72 169 LEU A N 1
ATOM 1335 C CA . LEU A 1 169 ? 6.387 53.309 48.682 1.00 44.54 169 LEU A CA 1
ATOM 1336 C C . LEU A 1 169 ? 7.662 53.447 47.856 1.00 51.81 169 LEU A C 1
ATOM 1337 O O . LEU A 1 169 ? 8.547 52.591 47.917 1.00 52.58 169 LEU A O 1
ATOM 1342 N N . GLY A 1 170 ? 7.739 54.524 47.075 1.00 59.54 170 GLY A N 1
ATOM 1343 C CA . GLY A 1 170 ? 8.915 54.764 46.256 1.00 65.90 170 GLY A CA 1
ATOM 1344 C C . GLY A 1 170 ? 10.160 54.776 47.129 1.00 71.23 170 GLY A C 1
ATOM 1345 O O . GLY A 1 170 ? 10.124 55.238 48.281 1.00 69.50 170 GLY A O 1
ATOM 1346 N N . GLY A 1 171 ? 11.257 54.242 46.604 1.00 72.52 171 GLY A N 1
ATOM 1347 C CA .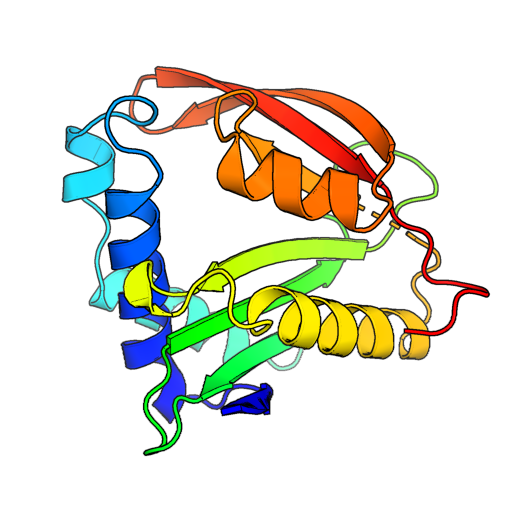 GLY A 1 171 ? 12.488 54.220 47.370 1.00 79.59 171 GLY A CA 1
ATOM 1348 C C . GLY A 1 171 ? 12.621 53.155 48.453 1.00 82.93 171 GLY A C 1
ATOM 1349 O O . GLY A 1 171 ? 13.663 52.496 48.524 1.00 86.71 171 GLY A O 1
ATOM 1350 N N . HIS A 1 172 ? 11.600 52.975 49.298 1.00 82.48 172 HIS A N 1
ATOM 1351 C CA . HIS A 1 172 ? 11.673 51.975 50.374 1.00 80.88 172 HIS A CA 1
ATOM 1352 C C . HIS A 1 172 ? 11.666 50.522 49.873 1.00 79.54 172 HIS A C 1
ATOM 1353 O O . HIS A 1 172 ? 11.137 50.217 48.810 1.00 77.22 172 HIS A O 1
ATOM 1360 N N . LYS A 1 173 ? 12.267 49.627 50.647 1.00 80.23 173 LYS A N 1
ATOM 1361 C CA . LYS A 1 173 ? 12.313 48.214 50.285 1.00 82.45 173 LYS A CA 1
ATOM 1362 C C . LYS A 1 173 ? 11.301 47.414 51.130 1.00 80.22 173 LYS A C 1
ATOM 1363 O O . LYS A 1 173 ? 11.494 47.214 52.329 1.00 80.75 173 LYS A O 1
ATOM 1369 N N . TRP A 1 174 ? 10.210 46.981 50.501 1.00 78.49 174 TRP A N 1
ATOM 1370 C CA . TRP A 1 174 ? 9.179 46.216 51.201 1.00 77.13 174 TRP A CA 1
ATOM 1371 C C . TRP A 1 174 ? 9.323 44.723 50.953 1.00 79.04 174 TRP A C 1
ATOM 1372 O O . TRP A 1 174 ? 8.749 43.937 51.755 1.00 76.37 174 TRP A O 1
#

Nearest PDB structures (foldseek):
  1wk4-assembly1_A  TM=9.917E-01  e=4.682E-35  Thermus thermophilus HB8
  1yvo-assembly1_A  TM=7.878E-01  e=1.560E-11  Pseudomonas aeruginosa PAO1
  1vhs-assembly1_A  TM=7.775E-01  e=8.993E-10  Bacillus subtilis
  1vhs-assembly2_B  TM=7.847E-01  e=6.409E-09  Bacillus subtilis
  2jlm-assembly1_B  TM=7.456E-01  e=4.669E-09  Acinetobacter baylyi

B-factor: mean 46.95, std 14.01, range [25.98, 95.36]

CATH classif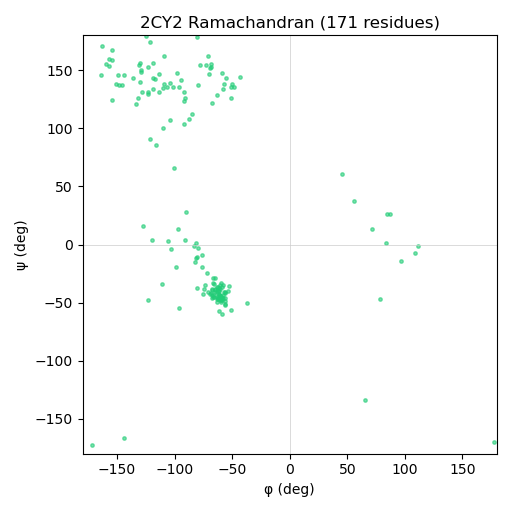ication: 3.40.630.30

Radius of gyration: 15.48 Å; Cα contacts (8 Å, |Δi|>4): 298; chains: 1; bounding box: 39×41×37 Å

Organism: Thermus thermophilus (strain ATCC 27634 / DSM 579 / HB8) (NCBI:txid300852)